Protein AF-A0A059DY63-F1 (afdb_monomer)

pLDDT: mean 75.77, std 9.58, range [44.22, 90.19]

Structure (mmCIF, N/CA/C/O backbone):
data_AF-A0A059DY63-F1
#
_entry.id   AF-A0A059DY63-F1
#
loop_
_atom_site.group_PDB
_atom_site.id
_atom_site.type_symbol
_atom_site.label_atom_id
_atom_site.label_alt_id
_atom_site.label_comp_id
_atom_site.label_asym_id
_atom_site.label_entity_id
_atom_site.label_seq_id
_atom_site.pdbx_PDB_ins_code
_atom_site.Cartn_x
_atom_site.Cartn_y
_atom_site.Cartn_z
_atom_site.occupancy
_atom_site.B_iso_or_equiv
_atom_site.auth_seq_id
_atom_site.auth_comp_id
_atom_site.auth_asym_id
_atom_site.auth_atom_id
_atom_site.pdbx_PDB_model_num
ATOM 1 N N . MET A 1 1 ? 9.052 -12.011 -11.397 1.00 58.62 1 MET A N 1
ATOM 2 C CA . MET A 1 1 ? 8.642 -10.699 -11.961 1.00 58.62 1 MET A CA 1
ATOM 3 C C . MET A 1 1 ? 7.195 -10.699 -12.469 1.00 58.62 1 MET A C 1
ATOM 5 O O . MET A 1 1 ? 6.436 -9.830 -12.054 1.00 58.62 1 MET A O 1
ATOM 9 N N . LEU A 1 2 ? 6.761 -11.707 -13.245 1.00 73.38 2 LEU A N 1
ATOM 10 C CA . LEU A 1 2 ? 5.375 -11.825 -13.746 1.00 73.38 2 LEU A CA 1
ATOM 11 C C . LEU A 1 2 ? 4.277 -11.743 -12.669 1.00 73.38 2 LEU A C 1
ATOM 13 O O . LEU A 1 2 ? 3.243 -11.127 -12.904 1.00 73.38 2 LEU A O 1
ATOM 17 N N . ALA A 1 3 ? 4.494 -12.304 -11.475 1.00 69.81 3 ALA A N 1
ATOM 18 C CA . ALA A 1 3 ? 3.511 -12.232 -10.388 1.00 69.81 3 ALA A CA 1
ATOM 19 C C . ALA A 1 3 ? 3.204 -10.786 -9.945 1.00 69.81 3 ALA A C 1
ATOM 21 O O . ALA A 1 3 ? 2.048 -10.459 -9.676 1.00 69.81 3 ALA A O 1
ATOM 22 N N . ARG A 1 4 ? 4.216 -9.903 -9.934 1.00 64.31 4 ARG A N 1
ATOM 23 C CA . ARG A 1 4 ? 4.050 -8.477 -9.600 1.00 64.31 4 ARG A CA 1
ATOM 24 C C . ARG A 1 4 ? 3.309 -7.729 -10.707 1.00 64.31 4 ARG A C 1
ATOM 26 O O . ARG A 1 4 ? 2.387 -6.980 -10.410 1.00 64.31 4 ARG A O 1
ATOM 33 N N . VAL A 1 5 ? 3.644 -8.000 -11.970 1.00 72.50 5 VAL A N 1
ATOM 34 C CA . VAL A 1 5 ? 2.951 -7.416 -13.134 1.00 72.50 5 VAL A CA 1
ATOM 35 C C . VAL A 1 5 ? 1.482 -7.845 -13.166 1.00 72.50 5 VAL A C 1
ATOM 37 O O . VAL A 1 5 ? 0.594 -7.015 -13.332 1.00 72.50 5 VAL A O 1
ATOM 40 N N . ARG A 1 6 ? 1.192 -9.125 -12.904 1.00 78.56 6 ARG A N 1
ATOM 41 C CA . ARG A 1 6 ? -0.182 -9.637 -12.802 1.00 78.56 6 ARG A CA 1
ATOM 42 C C . ARG A 1 6 ? -0.953 -8.995 -11.649 1.00 78.56 6 ARG A C 1
ATOM 44 O O . ARG A 1 6 ? -2.138 -8.704 -11.801 1.00 78.56 6 ARG A O 1
ATOM 51 N N . ALA A 1 7 ? -0.308 -8.794 -10.501 1.00 74.69 7 ALA A N 1
ATOM 52 C CA . ALA A 1 7 ? -0.917 -8.111 -9.364 1.00 74.69 7 ALA A CA 1
ATOM 53 C C . ALA A 1 7 ? -1.241 -6.648 -9.697 1.00 74.69 7 ALA A C 1
ATOM 55 O O . ALA A 1 7 ? -2.349 -6.199 -9.411 1.00 74.69 7 ALA A O 1
ATOM 56 N N . LEU A 1 8 ? -0.329 -5.946 -10.375 1.00 76.62 8 LEU A N 1
ATOM 57 C CA . LEU A 1 8 ? -0.552 -4.582 -10.848 1.00 76.62 8 LEU A CA 1
ATOM 58 C C . LEU A 1 8 ? -1.704 -4.520 -11.856 1.00 76.62 8 LEU A C 1
ATOM 60 O O . LEU A 1 8 ? -2.608 -3.710 -11.699 1.00 76.62 8 LEU A O 1
ATOM 64 N N . HIS A 1 9 ? -1.742 -5.428 -12.830 1.00 81.69 9 HIS A N 1
ATOM 65 C CA . HIS A 1 9 ? -2.834 -5.493 -13.801 1.00 81.69 9 HIS A CA 1
ATOM 66 C C . HIS A 1 9 ? -4.196 -5.733 -13.127 1.00 81.69 9 HIS A C 1
ATOM 68 O O . HIS A 1 9 ? -5.199 -5.121 -13.482 1.00 81.69 9 HIS A O 1
ATOM 74 N N . ARG A 1 10 ? -4.247 -6.590 -12.099 1.00 81.31 10 ARG A N 1
ATOM 75 C CA . ARG A 1 10 ? -5.466 -6.803 -11.298 1.00 81.31 10 ARG A CA 1
ATOM 76 C C . ARG A 1 10 ? -5.869 -5.565 -10.499 1.00 81.31 10 ARG A C 1
ATOM 78 O O . ARG A 1 10 ? -7.060 -5.313 -10.356 1.00 81.31 10 ARG A O 1
ATOM 85 N N . LEU A 1 11 ? -4.897 -4.818 -9.980 1.00 80.88 11 LEU A N 1
ATOM 86 C CA . LEU A 1 11 ? -5.134 -3.560 -9.276 1.00 80.88 11 LEU A CA 1
ATOM 87 C C . LEU A 1 11 ? -5.730 -2.513 -10.227 1.00 80.88 11 LEU A C 1
ATOM 89 O O . LEU A 1 11 ? -6.761 -1.927 -9.914 1.00 80.88 11 LEU A O 1
ATOM 93 N N . LEU A 1 12 ? -5.123 -2.347 -11.406 1.00 82.38 12 LEU A N 1
ATOM 94 C CA . LEU A 1 12 ? -5.556 -1.401 -12.437 1.00 82.38 12 LEU A CA 1
ATOM 95 C C . LEU A 1 12 ? -6.921 -1.755 -13.034 1.00 82.38 12 LEU A C 1
ATOM 97 O O . LEU A 1 12 ? -7.671 -0.861 -13.402 1.00 82.38 12 LEU A O 1
ATOM 101 N N . LYS A 1 13 ? -7.284 -3.042 -13.078 1.00 90.19 13 LYS A N 1
ATOM 102 C CA . LYS A 1 13 ? -8.618 -3.476 -13.517 1.00 90.19 13 LYS A CA 1
ATOM 103 C C . LYS A 1 13 ? -9.735 -3.044 -12.556 1.00 90.19 13 LYS A C 1
ATOM 105 O O . LYS A 1 13 ? -10.894 -2.971 -12.955 1.00 90.19 13 LYS A O 1
ATOM 110 N N . SER A 1 14 ? -9.435 -2.813 -11.276 1.00 87.12 14 SER A N 1
ATOM 111 C CA . SER A 1 14 ? -10.444 -2.438 -10.272 1.00 87.12 14 SER A CA 1
ATOM 112 C C . SER A 1 14 ? -9.850 -1.533 -9.185 1.00 87.12 14 SER A C 1
ATOM 114 O O . SER A 1 14 ? -9.733 -1.951 -8.021 1.00 87.12 14 SER A O 1
ATOM 116 N N . PRO A 1 15 ? -9.481 -0.290 -9.544 1.00 82.62 15 PRO A N 1
ATOM 117 C CA . PRO A 1 15 ? -8.750 0.609 -8.656 1.00 82.62 15 PRO A CA 1
ATOM 118 C C . PRO A 1 15 ? -9.581 1.006 -7.432 1.00 82.62 15 PRO A C 1
ATOM 120 O O . PRO A 1 15 ? -9.076 0.979 -6.311 1.00 82.62 15 PRO A O 1
ATOM 123 N N . GLU A 1 16 ? -10.880 1.262 -7.599 1.00 85.25 16 GLU A N 1
ATOM 124 C CA . GLU A 1 16 ? -11.766 1.642 -6.491 1.00 85.25 16 GLU A CA 1
ATOM 125 C C . GLU A 1 16 ? -11.909 0.546 -5.433 1.00 85.25 16 GLU A C 1
ATOM 127 O O . GLU A 1 16 ? -11.867 0.808 -4.230 1.00 85.25 16 GLU A O 1
ATOM 132 N N . ALA A 1 17 ? -12.061 -0.710 -5.862 1.00 83.94 17 ALA A N 1
ATOM 133 C CA . ALA A 1 17 ? -12.168 -1.836 -4.943 1.00 83.94 17 ALA A CA 1
ATOM 134 C C . ALA A 1 17 ? -10.869 -2.014 -4.143 1.00 83.94 17 ALA A C 1
ATOM 136 O O . ALA A 1 17 ? -10.905 -2.327 -2.950 1.00 83.94 17 ALA A O 1
ATOM 137 N N . ALA A 1 18 ? -9.717 -1.793 -4.781 1.00 82.25 18 ALA A N 1
ATOM 138 C CA . ALA A 1 18 ? -8.428 -1.799 -4.105 1.00 82.25 18 ALA A CA 1
ATOM 139 C C . ALA A 1 18 ? -8.289 -0.634 -3.114 1.00 82.25 18 ALA A C 1
ATOM 141 O O . ALA A 1 18 ? -7.889 -0.872 -1.974 1.00 82.25 18 ALA A O 1
ATOM 142 N N . ALA A 1 19 ? -8.702 0.575 -3.497 1.00 82.81 19 ALA A N 1
ATOM 143 C CA . ALA A 1 19 ? -8.710 1.746 -2.624 1.00 82.81 19 ALA A CA 1
ATOM 144 C C . ALA A 1 19 ? -9.606 1.537 -1.391 1.00 82.81 19 ALA A C 1
ATOM 146 O O . ALA A 1 19 ? -9.167 1.760 -0.264 1.00 82.81 19 ALA A O 1
ATOM 147 N N . LYS A 1 20 ? -10.821 0.992 -1.562 1.00 87.44 20 LYS A N 1
ATOM 148 C CA . LYS A 1 20 ? -11.723 0.649 -0.444 1.00 87.44 20 LYS A CA 1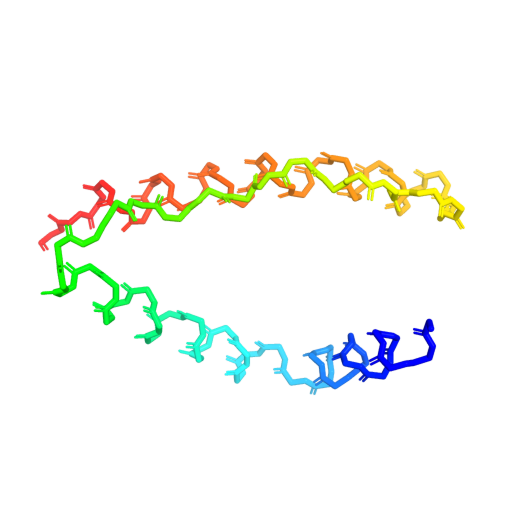
ATOM 149 C C . LYS A 1 20 ? -11.093 -0.368 0.512 1.00 87.44 20 LYS A C 1
ATOM 151 O O . LYS A 1 20 ? -11.191 -0.215 1.729 1.00 87.44 20 LYS A O 1
ATOM 156 N N . ARG A 1 21 ? -10.426 -1.408 -0.006 1.00 85.94 21 ARG A N 1
ATOM 157 C CA . ARG A 1 21 ? -9.709 -2.391 0.832 1.00 85.94 21 ARG A CA 1
ATOM 158 C C . ARG A 1 21 ? -8.544 -1.760 1.596 1.00 85.94 21 ARG A C 1
ATOM 160 O O . ARG A 1 21 ? -8.319 -2.119 2.754 1.00 85.94 21 ARG A O 1
ATOM 167 N N . LEU A 1 22 ? -7.826 -0.835 0.961 1.00 82.81 22 LEU A N 1
ATOM 168 C CA . LEU A 1 22 ? -6.730 -0.096 1.578 1.00 82.81 22 LEU A CA 1
ATOM 169 C C . LEU A 1 22 ? -7.249 0.779 2.728 1.00 82.81 22 LEU A C 1
ATOM 171 O O . LEU A 1 22 ? -6.772 0.637 3.851 1.00 82.81 22 LEU A O 1
ATOM 175 N N . ALA A 1 23 ? -8.300 1.569 2.490 1.00 84.25 23 ALA A N 1
ATOM 176 C CA . ALA A 1 23 ? -8.927 2.422 3.501 1.00 84.25 23 ALA A CA 1
ATOM 177 C C . ALA A 1 23 ? -9.385 1.628 4.738 1.00 84.25 23 ALA A C 1
ATOM 179 O O . ALA A 1 23 ? -9.038 1.976 5.865 1.00 84.25 23 ALA A O 1
ATOM 180 N N . ARG A 1 24 ? -10.067 0.488 4.543 1.00 87.44 24 ARG A N 1
ATOM 181 C CA . ARG A 1 24 ? -10.463 -0.404 5.654 1.00 87.44 24 ARG A CA 1
ATOM 182 C C . ARG A 1 24 ? -9.264 -0.962 6.418 1.00 87.44 24 ARG A C 1
ATOM 184 O O . ARG A 1 24 ? -9.345 -1.232 7.613 1.00 87.44 24 ARG A O 1
ATOM 191 N N . SER A 1 25 ? -8.155 -1.214 5.731 1.00 85.25 25 SER A N 1
ATOM 192 C CA . SER A 1 25 ? -6.936 -1.712 6.375 1.00 85.25 25 SER A CA 1
ATOM 193 C C . SER A 1 25 ? -6.279 -0.628 7.226 1.00 85.25 25 SER A C 1
ATOM 195 O O . SER A 1 25 ? -5.872 -0.927 8.345 1.00 85.25 25 SER A O 1
ATOM 197 N N . PHE A 1 26 ? -6.281 0.628 6.772 1.00 82.88 26 PHE A N 1
ATOM 198 C CA . PHE A 1 26 ? -5.828 1.764 7.578 1.00 82.88 26 PHE A CA 1
ATOM 199 C C . PHE A 1 26 ? -6.729 2.040 8.778 1.00 82.88 26 PHE A C 1
ATOM 201 O O . PHE A 1 26 ? -6.213 2.205 9.876 1.00 82.88 26 PHE A O 1
ATOM 208 N N . GLN A 1 27 ? -8.054 1.984 8.622 1.00 84.00 27 GLN A N 1
ATOM 209 C CA . GLN A 1 27 ? -8.982 2.097 9.755 1.00 84.00 27 GLN A CA 1
ATOM 210 C C . GLN A 1 27 ? -8.710 1.028 10.821 1.00 84.00 27 GLN A C 1
ATOM 212 O O . GLN A 1 27 ? -8.625 1.336 12.006 1.00 84.00 27 GLN A O 1
ATOM 217 N N . ARG A 1 28 ? -8.488 -0.227 10.404 1.00 85.94 28 ARG A N 1
ATOM 218 C CA . ARG A 1 28 ? -8.114 -1.317 11.320 1.00 85.94 28 ARG A CA 1
ATOM 219 C C . ARG A 1 28 ? -6.757 -1.093 11.987 1.00 85.94 28 ARG A C 1
ATOM 221 O O . ARG A 1 28 ? -6.584 -1.481 13.137 1.00 85.94 28 ARG A O 1
ATOM 228 N N . LEU A 1 29 ? -5.796 -0.510 11.274 1.00 84.12 29 LEU A N 1
ATOM 229 C CA . LEU A 1 29 ? -4.475 -0.188 11.811 1.00 84.12 29 LEU A CA 1
ATOM 230 C C . LEU A 1 29 ? -4.571 0.924 12.870 1.00 84.12 29 LEU A C 1
ATOM 232 O O . LEU A 1 29 ? -4.014 0.780 13.957 1.00 84.12 29 LEU A O 1
ATOM 236 N N . LYS A 1 30 ? -5.359 1.965 12.581 1.00 80.94 30 LYS A N 1
ATOM 237 C CA . LYS A 1 30 ? -5.644 3.089 13.479 1.00 80.94 30 LYS A CA 1
ATOM 238 C C . LYS A 1 30 ? -6.370 2.631 14.745 1.00 80.94 30 LYS A C 1
ATOM 240 O O . LYS A 1 30 ? -5.932 2.955 15.841 1.00 80.94 30 LYS A O 1
ATOM 245 N N . ALA A 1 31 ? -7.393 1.783 14.610 1.00 83.56 31 ALA A N 1
ATOM 246 C CA . ALA A 1 31 ? -8.127 1.205 15.742 1.00 83.56 31 ALA A CA 1
ATOM 247 C C . ALA A 1 31 ? -7.241 0.367 16.684 1.00 83.56 31 ALA A C 1
ATOM 249 O O . ALA A 1 31 ? -7.546 0.223 17.861 1.00 83.56 31 ALA A O 1
ATOM 250 N N . LYS A 1 32 ? -6.130 -0.181 16.177 1.00 85.31 32 LYS A N 1
ATOM 251 C CA . LYS A 1 32 ? -5.149 -0.934 16.970 1.00 85.31 32 LYS A CA 1
ATOM 252 C C . LYS A 1 32 ? -4.054 -0.055 17.591 1.00 85.31 32 LYS A C 1
ATOM 254 O O . LYS A 1 32 ? -3.098 -0.609 18.128 1.00 85.31 32 LYS A O 1
ATOM 259 N N . GLY A 1 33 ? -4.133 1.273 17.461 1.00 79.81 33 GLY A N 1
ATOM 260 C CA . GLY A 1 33 ? -3.122 2.207 17.975 1.00 79.81 33 GLY A CA 1
ATOM 261 C C . GLY A 1 33 ? -1.743 2.043 17.329 1.00 79.81 33 GLY A C 1
ATOM 262 O O . GLY A 1 33 ? -0.726 2.388 17.924 1.00 79.81 33 GLY A O 1
ATOM 263 N N . ARG A 1 34 ? -1.677 1.451 16.131 1.00 79.50 34 ARG A N 1
ATOM 264 C CA . ARG A 1 34 ? -0.410 1.236 15.424 1.00 79.50 34 ARG A CA 1
ATOM 265 C C . ARG A 1 34 ? 0.064 2.553 14.790 1.00 79.50 34 ARG A C 1
ATOM 267 O O . ARG A 1 34 ? -0.775 3.376 14.423 1.00 79.50 34 ARG A O 1
ATOM 274 N N . PRO A 1 35 ? 1.385 2.750 14.632 1.00 76.75 35 PRO A N 1
ATOM 275 C CA . PRO A 1 35 ? 1.920 3.948 13.996 1.00 76.75 35 PRO A CA 1
ATOM 276 C C . PRO A 1 35 ? 1.439 4.077 12.547 1.00 76.75 35 PRO A C 1
ATOM 278 O O . PRO A 1 35 ? 1.130 3.074 11.893 1.00 76.75 35 PRO A O 1
ATOM 281 N N . SER A 1 36 ? 1.394 5.319 12.055 1.00 75.50 36 SER A N 1
ATOM 282 C CA . SER A 1 36 ? 1.002 5.608 10.676 1.00 75.50 36 SER A CA 1
ATOM 283 C C . SER A 1 36 ? 1.929 4.876 9.695 1.00 75.50 36 SER A C 1
ATOM 285 O O . SER A 1 36 ? 3.152 4.896 9.872 1.00 75.50 36 SER A O 1
ATOM 287 N N . PRO A 1 37 ? 1.380 4.194 8.679 1.00 77.44 37 PRO A N 1
ATOM 288 C CA . PRO A 1 37 ? 2.183 3.493 7.695 1.00 77.44 37 PRO A CA 1
ATOM 289 C C . PRO A 1 37 ? 2.917 4.498 6.803 1.00 77.44 37 PRO A C 1
ATOM 291 O O . PRO A 1 37 ? 2.325 5.458 6.320 1.00 77.44 37 PRO A O 1
ATOM 294 N N . VAL A 1 38 ? 4.199 4.237 6.548 1.00 79.50 38 VAL A N 1
ATOM 295 C CA . VAL A 1 38 ? 5.044 5.060 5.675 1.00 79.50 38 VAL A CA 1
ATOM 296 C C . VAL A 1 38 ? 5.368 4.273 4.411 1.00 79.50 38 VAL A C 1
ATOM 298 O O . VAL A 1 38 ? 5.823 3.128 4.469 1.00 79.50 38 VAL A O 1
ATOM 301 N N . ALA A 1 39 ? 5.144 4.887 3.254 1.00 78.00 39 ALA A N 1
ATOM 302 C CA . ALA A 1 39 ? 5.650 4.397 1.985 1.00 78.00 39 ALA A CA 1
ATOM 303 C C . ALA A 1 39 ? 7.151 4.710 1.904 1.00 78.00 39 ALA A C 1
ATOM 305 O O . ALA A 1 39 ? 7.550 5.863 1.736 1.00 78.00 39 ALA A O 1
ATOM 306 N N . GLY A 1 40 ? 7.985 3.680 2.060 1.00 73.56 40 GLY A N 1
ATOM 307 C CA . GLY A 1 40 ? 9.428 3.799 1.862 1.00 73.56 40 GLY A CA 1
ATOM 308 C C . GLY A 1 40 ? 9.793 4.035 0.389 1.00 73.56 40 GLY A C 1
ATOM 309 O O . GLY A 1 40 ? 9.002 3.703 -0.501 1.00 73.56 40 GLY A O 1
ATOM 310 N N . PRO A 1 41 ? 10.989 4.585 0.109 1.00 67.06 41 PRO A N 1
ATOM 311 C CA . PRO A 1 41 ? 11.498 4.673 -1.255 1.00 67.06 41 PRO A CA 1
ATOM 312 C C . PRO A 1 41 ? 11.547 3.269 -1.857 1.00 67.06 41 PRO A C 1
ATOM 314 O O . PRO A 1 41 ? 11.935 2.327 -1.173 1.00 67.06 41 PRO A O 1
ATOM 317 N N . ALA A 1 42 ? 11.132 3.109 -3.114 1.00 65.81 42 ALA A N 1
ATOM 318 C CA . ALA A 1 42 ? 11.161 1.814 -3.784 1.00 65.81 42 ALA A CA 1
ATOM 319 C C . ALA A 1 42 ? 12.603 1.505 -4.233 1.00 65.81 42 ALA A C 1
ATOM 321 O O . ALA A 1 42 ? 13.049 2.074 -5.237 1.00 65.81 42 ALA A O 1
ATOM 322 N N . PRO A 1 43 ? 13.352 0.615 -3.542 1.00 56.16 43 PRO A N 1
ATOM 323 C CA . PRO A 1 43 ? 14.659 0.220 -4.026 1.00 56.16 43 PRO A CA 1
ATOM 324 C C . PRO A 1 43 ? 14.385 -0.642 -5.257 1.00 56.16 43 PRO A C 1
ATOM 326 O O . PRO A 1 43 ? 13.704 -1.667 -5.168 1.00 56.16 43 PRO A O 1
ATOM 329 N N . ASN A 1 44 ? 14.861 -0.199 -6.415 1.00 59.47 44 ASN A N 1
ATOM 330 C CA . ASN A 1 44 ? 14.592 -0.763 -7.740 1.00 59.47 44 ASN A CA 1
ATOM 331 C C . ASN A 1 44 ? 13.421 -0.186 -8.550 1.00 59.47 44 ASN A C 1
ATOM 333 O O . ASN A 1 44 ? 12.753 -0.933 -9.264 1.00 59.47 44 ASN A O 1
ATOM 337 N N . ALA A 1 45 ? 13.285 1.142 -8.613 1.00 58.59 45 ALA A N 1
ATOM 338 C CA . ALA A 1 45 ? 12.606 1.829 -9.730 1.00 58.59 45 ALA A CA 1
ATOM 339 C C . ALA A 1 45 ? 13.300 1.615 -11.108 1.00 58.59 45 ALA A C 1
ATOM 341 O O . ALA A 1 45 ? 13.105 2.374 -12.055 1.00 58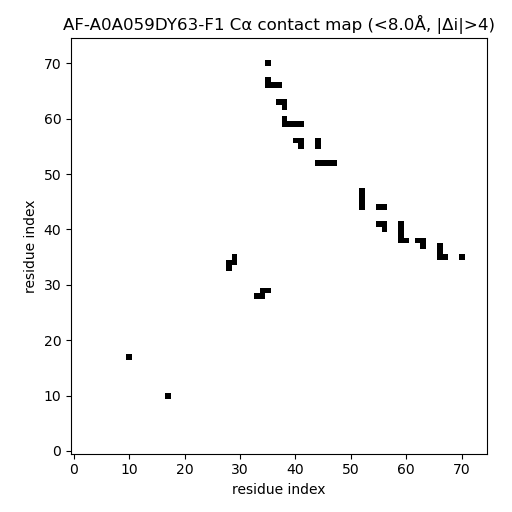.59 45 ALA A O 1
ATOM 342 N N . PHE A 1 46 ? 14.156 0.594 -11.220 1.00 56.53 46 PHE A N 1
ATOM 343 C CA . PHE A 1 46 ? 15.049 0.362 -12.339 1.00 56.53 46 PHE A CA 1
ATOM 344 C C . PHE A 1 46 ? 14.288 -0.204 -13.543 1.00 56.53 46 PHE A C 1
ATOM 346 O O . PHE A 1 46 ? 13.615 -1.232 -13.447 1.00 56.53 46 PHE A O 1
ATOM 353 N N . ARG A 1 47 ? 14.521 0.442 -14.695 1.00 57.34 47 ARG A N 1
ATOM 354 C CA . ARG A 1 47 ? 14.115 0.069 -16.067 1.00 57.34 47 ARG A CA 1
ATOM 355 C C . ARG A 1 47 ? 12.694 0.423 -16.496 1.00 57.34 47 ARG A C 1
ATOM 357 O O . ARG A 1 47 ? 12.154 -0.206 -17.402 1.00 57.34 47 ARG A O 1
ATOM 364 N N . LEU A 1 48 ? 12.100 1.436 -15.884 1.00 60.41 48 LEU A N 1
ATOM 365 C CA . LEU A 1 48 ? 10.914 2.074 -16.447 1.00 60.41 48 LEU A CA 1
ATOM 366 C C . LEU A 1 48 ? 11.353 3.221 -17.374 1.00 60.41 48 LEU A C 1
ATOM 368 O O . LEU A 1 48 ? 12.447 3.762 -17.205 1.00 60.41 48 LEU A O 1
ATOM 372 N N . ASN A 1 49 ? 10.546 3.558 -18.385 1.00 64.00 49 ASN A N 1
ATOM 373 C CA . ASN A 1 49 ? 10.807 4.724 -19.239 1.00 64.00 49 ASN A CA 1
ATOM 374 C C . ASN A 1 49 ? 10.878 6.014 -18.385 1.00 64.00 49 ASN A C 1
ATOM 376 O O . ASN A 1 49 ? 10.429 6.022 -17.238 1.00 64.00 49 ASN A O 1
ATOM 380 N N . ALA A 1 50 ? 11.465 7.093 -18.915 1.00 68.69 50 ALA A N 1
ATOM 381 C CA . ALA A 1 50 ? 11.761 8.305 -18.136 1.00 68.69 50 ALA A CA 1
ATOM 382 C C . ALA A 1 50 ? 10.541 8.854 -17.364 1.00 68.69 50 ALA A C 1
ATOM 384 O O . ALA A 1 50 ? 10.653 9.198 -16.188 1.00 68.69 50 ALA A O 1
ATOM 385 N N . GLU A 1 51 ? 9.363 8.846 -17.990 1.00 70.31 51 GLU A N 1
ATOM 386 C CA . GLU A 1 51 ?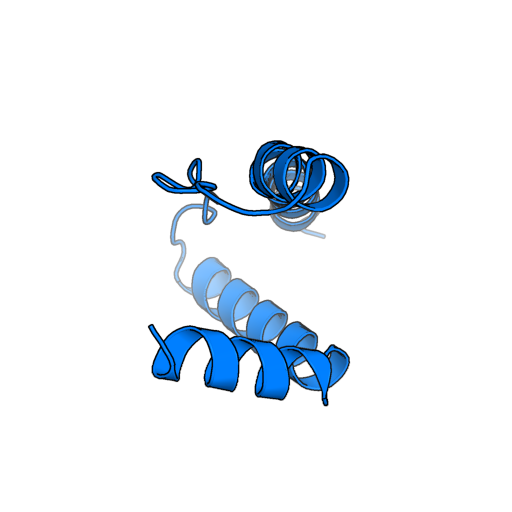 8.106 9.294 -17.377 1.00 70.31 51 GLU A CA 1
ATOM 387 C C . GLU A 1 51 ? 7.682 8.419 -16.192 1.00 70.31 51 GLU A C 1
ATOM 389 O O . GLU A 1 51 ? 7.359 8.911 -15.108 1.00 70.31 51 GLU A O 1
ATOM 394 N N . LEU A 1 52 ? 7.722 7.098 -16.360 1.00 69.44 52 LEU A N 1
ATOM 395 C CA . LEU A 1 52 ? 7.282 6.160 -15.335 1.00 69.44 52 LEU A CA 1
ATOM 396 C C . LEU A 1 52 ? 8.335 6.006 -14.221 1.00 69.44 52 LEU A C 1
ATOM 398 O O . LEU A 1 52 ? 7.983 5.717 -13.078 1.00 69.44 52 LEU A O 1
ATOM 402 N N . GLY A 1 53 ? 9.610 6.281 -14.516 1.00 70.69 53 GLY A N 1
ATOM 403 C CA . GLY A 1 53 ? 10.680 6.431 -13.528 1.00 70.69 53 GLY A CA 1
ATOM 404 C C . GLY A 1 53 ? 10.502 7.671 -12.643 1.00 70.69 53 GLY A C 1
ATOM 405 O O . GLY A 1 53 ? 10.622 7.570 -11.417 1.00 70.69 53 GLY A O 1
ATOM 406 N N . ALA A 1 54 ? 10.138 8.817 -13.230 1.00 75.44 54 ALA A N 1
ATOM 407 C CA . ALA A 1 54 ? 9.817 10.033 -12.481 1.00 75.44 54 ALA A CA 1
ATOM 408 C C . ALA A 1 54 ? 8.604 9.817 -11.562 1.00 75.44 54 ALA A C 1
ATOM 410 O O . ALA A 1 54 ? 8.668 10.111 -10.365 1.00 75.44 54 ALA A O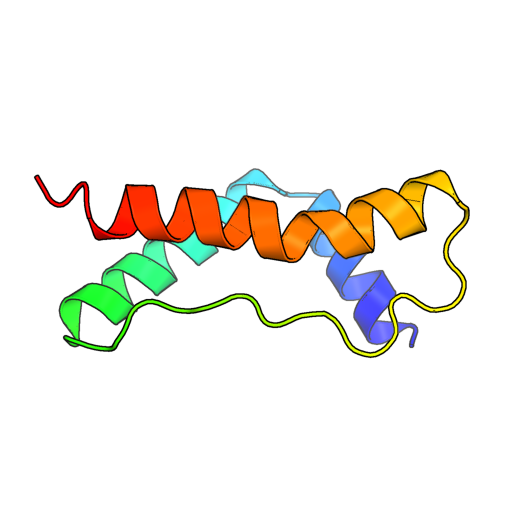 1
ATOM 411 N N . LEU A 1 55 ? 7.538 9.198 -12.083 1.00 72.75 55 LEU A N 1
ATOM 412 C CA . LEU A 1 55 ? 6.366 8.828 -11.286 1.00 72.75 55 LEU A CA 1
ATOM 413 C C . LEU A 1 55 ? 6.724 7.847 -10.166 1.00 72.75 55 LEU A C 1
ATOM 415 O O . LEU A 1 55 ? 6.338 8.070 -9.024 1.00 72.75 55 LEU A O 1
ATOM 419 N N . SER A 1 56 ? 7.501 6.798 -10.448 1.00 71.06 56 SER A N 1
ATOM 420 C CA . SER A 1 56 ? 7.914 5.817 -9.434 1.00 71.06 56 SER A CA 1
ATOM 421 C C . SER A 1 56 ? 8.746 6.434 -8.307 1.00 71.06 56 SER A C 1
ATOM 423 O O . SER A 1 56 ? 8.721 5.919 -7.189 1.00 71.06 56 SER A O 1
ATOM 425 N N . THR A 1 57 ? 9.481 7.508 -8.590 1.00 75.69 57 THR A N 1
ATOM 426 C CA . THR A 1 57 ? 10.313 8.214 -7.607 1.00 75.69 57 THR A CA 1
ATOM 427 C C . THR A 1 57 ? 9.487 9.194 -6.774 1.00 75.69 57 THR A C 1
ATOM 429 O O . THR A 1 57 ? 9.679 9.285 -5.563 1.00 75.69 57 THR A O 1
ATOM 432 N N . ALA A 1 58 ? 8.524 9.887 -7.388 1.00 78.69 58 ALA A N 1
ATOM 433 C CA . ALA A 1 58 ? 7.650 10.839 -6.700 1.00 78.69 58 ALA A CA 1
ATOM 434 C C . ALA A 1 58 ? 6.514 10.164 -5.903 1.00 78.69 58 ALA A C 1
ATOM 436 O O . ALA A 1 58 ? 6.037 10.711 -4.906 1.00 78.69 58 ALA A O 1
ATOM 437 N N . LEU A 1 59 ? 6.078 8.970 -6.319 1.00 78.81 59 LEU A N 1
ATOM 438 C CA . LEU A 1 59 ? 4.902 8.288 -5.774 1.00 78.81 59 LEU A CA 1
ATOM 439 C C . LEU A 1 59 ? 4.977 8.018 -4.258 1.00 78.81 59 LEU A C 1
ATOM 441 O O . LEU A 1 59 ? 3.988 8.309 -3.584 1.00 78.81 59 LEU A O 1
ATOM 445 N N . PRO A 1 60 ? 6.094 7.528 -3.677 1.00 81.06 60 PRO A N 1
ATOM 446 C CA . PRO A 1 60 ? 6.191 7.357 -2.227 1.00 81.06 60 PRO A CA 1
ATOM 447 C C . PRO A 1 60 ? 5.980 8.668 -1.457 1.00 81.06 60 PRO A C 1
ATOM 449 O O . PRO A 1 60 ? 5.266 8.683 -0.456 1.00 81.06 60 PRO A O 1
ATOM 452 N N . GLY A 1 61 ? 6.532 9.783 -1.950 1.00 81.50 61 GLY A N 1
ATOM 453 C CA . GLY A 1 61 ? 6.368 11.105 -1.335 1.00 81.50 61 GLY A CA 1
ATOM 454 C C . GLY A 1 61 ? 4.921 11.601 -1.379 1.00 81.50 61 GLY A C 1
ATOM 455 O O . GLY A 1 61 ? 4.375 12.014 -0.356 1.00 81.50 61 GLY A O 1
ATOM 456 N N . LEU A 1 62 ? 4.266 11.481 -2.538 1.00 82.12 62 LEU A N 1
ATOM 457 C CA . LEU A 1 62 ? 2.854 11.848 -2.708 1.00 82.12 62 LEU A CA 1
ATOM 458 C C . LEU A 1 62 ? 1.926 11.003 -1.825 1.00 82.12 62 LEU A C 1
ATOM 460 O O . LEU A 1 62 ? 0.981 11.527 -1.231 1.00 82.12 62 LEU A O 1
ATOM 464 N N . LEU A 1 63 ? 2.207 9.702 -1.709 1.00 81.56 63 LEU A N 1
ATOM 465 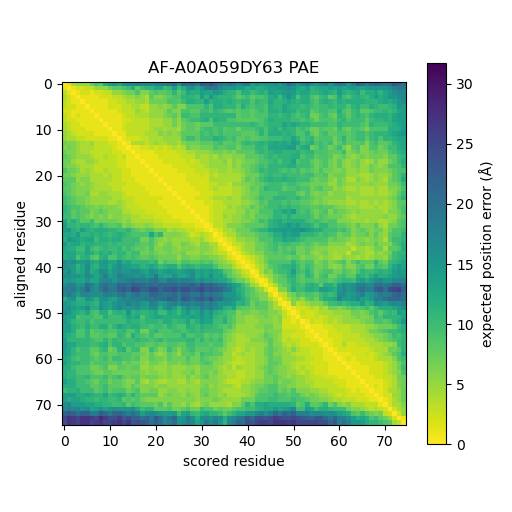C CA . LEU A 1 63 ? 1.467 8.806 -0.825 1.00 81.56 63 LEU A CA 1
ATOM 466 C C . LEU A 1 63 ? 1.646 9.201 0.640 1.00 81.56 63 LEU A C 1
ATOM 468 O O . LEU A 1 63 ? 0.651 9.300 1.352 1.00 81.56 63 LEU A O 1
ATOM 472 N N . ASN A 1 64 ? 2.874 9.481 1.080 1.00 83.88 64 ASN A N 1
ATOM 473 C CA . ASN A 1 64 ? 3.143 9.903 2.454 1.00 83.88 64 ASN A CA 1
ATOM 474 C C . ASN A 1 64 ? 2.446 11.224 2.796 1.00 83.88 64 ASN A C 1
ATOM 476 O O . ASN A 1 64 ? 1.832 11.313 3.853 1.00 83.88 64 ASN A O 1
ATOM 480 N N . ALA A 1 65 ? 2.449 12.215 1.900 1.00 83.44 65 ALA A N 1
ATOM 481 C CA . ALA A 1 65 ? 1.741 13.479 2.121 1.00 83.44 65 ALA A CA 1
ATOM 482 C C . ALA A 1 65 ? 0.231 13.269 2.342 1.00 83.44 65 ALA A C 1
ATOM 484 O O . ALA A 1 65 ? -0.364 13.843 3.257 1.00 83.44 65 ALA A O 1
ATOM 485 N N . ARG A 1 66 ? -0.390 12.394 1.540 1.00 81.19 66 ARG A N 1
ATOM 486 C CA . ARG A 1 66 ? -1.808 12.037 1.696 1.00 81.19 66 ARG A CA 1
ATOM 487 C C . ARG A 1 66 ? -2.072 11.196 2.941 1.00 81.19 66 ARG A C 1
ATOM 489 O O . ARG A 1 66 ? -3.089 11.406 3.593 1.00 81.19 66 ARG A O 1
ATOM 496 N N . LEU A 1 67 ? -1.171 10.278 3.281 1.00 80.94 67 LEU A N 1
ATOM 497 C CA . LEU A 1 67 ? -1.264 9.454 4.487 1.00 80.94 67 LEU A CA 1
ATOM 498 C C . LEU A 1 67 ? -1.156 10.296 5.755 1.00 80.94 67 LEU A C 1
ATOM 500 O O . LEU A 1 67 ? -1.957 10.097 6.658 1.00 80.94 67 LEU A O 1
ATOM 504 N N . ILE A 1 68 ? -0.224 11.251 5.805 1.00 81.75 68 ILE A N 1
ATOM 505 C CA . ILE A 1 68 ? -0.082 12.189 6.924 1.00 81.75 68 ILE A CA 1
ATOM 506 C C . ILE A 1 68 ? -1.389 12.954 7.108 1.00 81.75 68 ILE A C 1
ATOM 508 O O . ILE A 1 68 ? -1.975 12.863 8.180 1.00 81.75 68 ILE A O 1
ATOM 512 N N . SER A 1 69 ? -1.887 13.598 6.046 1.00 78.81 69 SER A N 1
ATOM 513 C CA . SER A 1 69 ? -3.150 14.342 6.079 1.00 78.81 69 SER A CA 1
ATOM 514 C C . SER A 1 69 ? -4.318 13.477 6.562 1.00 78.81 69 SER A C 1
ATOM 516 O O . SER A 1 69 ? -4.998 13.866 7.501 1.00 78.81 69 SER A O 1
ATOM 518 N N . ALA A 1 70 ? -4.509 12.275 6.011 1.00 76.19 70 ALA A N 1
ATOM 519 C CA . ALA A 1 70 ? -5.605 11.386 6.406 1.00 76.19 70 ALA A CA 1
ATOM 520 C C . ALA A 1 70 ? -5.468 10.808 7.830 1.00 76.19 70 ALA A C 1
ATOM 522 O O . ALA A 1 70 ? -6.452 10.351 8.414 1.00 76.19 70 ALA A O 1
ATOM 523 N N . TRP A 1 71 ? -4.254 10.770 8.384 1.00 73.81 71 TRP A N 1
ATOM 524 C CA . TRP A 1 71 ? -3.998 10.269 9.734 1.00 73.81 71 TRP A CA 1
ATOM 525 C C . TRP A 1 71 ? -4.137 11.368 10.793 1.00 73.81 71 TRP A C 1
ATOM 527 O O . TRP A 1 71 ? -4.616 11.090 11.892 1.00 73.81 71 TRP A O 1
ATOM 537 N N . THR A 1 72 ? -3.756 12.606 10.465 1.00 71.31 72 THR A N 1
ATOM 538 C CA . THR A 1 72 ? -3.920 13.784 11.332 1.00 71.31 72 THR A CA 1
ATOM 539 C C . THR A 1 72 ? -5.332 14.352 11.303 1.00 71.31 72 THR A C 1
ATOM 541 O O . THR A 1 72 ? -5.778 14.848 12.330 1.00 71.31 72 THR A O 1
ATOM 544 N N . ASP A 1 73 ? -6.049 14.233 10.180 1.00 63.94 73 ASP A N 1
ATOM 545 C CA . ASP A 1 73 ? -7.449 14.661 10.006 1.00 63.94 73 ASP A CA 1
ATOM 546 C C . ASP A 1 73 ? -8.425 13.671 10.674 1.00 63.94 73 ASP A C 1
ATOM 548 O O . ASP A 1 73 ? -9.359 13.122 10.089 1.00 63.94 73 ASP A O 1
ATOM 552 N N . SER A 1 74 ? -8.114 13.351 11.927 1.00 51.53 74 SER A N 1
ATOM 553 C CA . SER A 1 74 ? -8.956 12.586 12.829 1.00 51.53 74 SER A CA 1
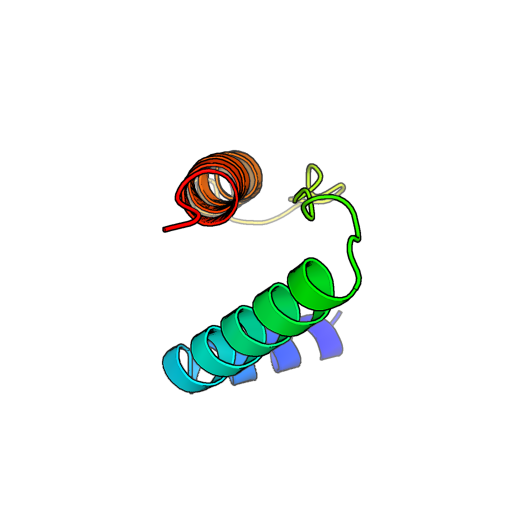ATOM 554 C C . SER A 1 74 ? -10.010 13.530 13.397 1.00 51.53 74 SER A C 1
ATOM 556 O O . SER A 1 74 ? -9.826 14.049 14.495 1.00 51.53 74 SER A O 1
ATOM 558 N N . GLY A 1 75 ? -11.074 13.771 12.630 1.00 44.22 75 GLY A N 1
ATOM 559 C CA . GLY A 1 75 ? -12.362 14.127 13.229 1.00 44.22 75 GLY A CA 1
ATOM 560 C C . GLY A 1 75 ? -12.786 13.085 14.259 1.00 44.22 75 GLY A C 1
ATOM 561 O O . GLY A 1 75 ? -12.495 11.882 14.033 1.00 44.22 75 GLY A O 1
#

Foldseek 3Di:
DVVVVVVVVVCVVCVPVVVVVVVVVQVVCVVVVHDQDAQDQDPPCPDDPPVSSVCSRCVSVVVRVVSVCVNVPPD

Mean predicted aligned error: 8.32 Å

Organism: NCBI:txid1280948

Sequence (75 aa):
MLARVRALHRLLKSPEAAAKRLARSFQRLKAKGRPSPVAGPAPNAFRLNAELGALSTALPGLLNARLISAWTDSG

Solvent-accessible surface area (backbone atoms only — not comparable to full-atom values): 4523 Å² total; per-residue (Å²): 112,68,70,60,54,53,49,49,53,56,40,70,75,39,50,67,64,50,50,53,54,49,53,54,49,50,52,53,39,53,77,67,73,49,78,85,81,74,58,63,81,66,89,74,64,74,89,51,59,73,70,56,32,51,48,57,66,48,45,31,59,56,48,36,56,51,45,51,50,65,64,69,65,66,124

Radius of gyration: 14.45 Å; Cα contacts (8 Å, |Δi|>4): 27; chains: 1; bounding box: 27×27×37 Å

Secondary structure (DSSP, 8-state):
-HHHHHHHHHHHHSHHHHHHHHHHHHHHHHHTTPPPP-----TT-TT--HHHHHHHHHHHHHHHHHHHHHHH---

=== Feature glossary ===
Each block in this record encodes a different view of the same protein. In brief:

Predicted aligned error. PAE(i, j) answers: if I align the predicted and true structures on residue i, how far off (in Å) do I expect residue j to be? A block-diagonal PAE matrix with low values on the blocks and high values off-diagonal is the signature of a multi-domain protein with confidently predicted domains but uncertain inter-domain orientation.

Con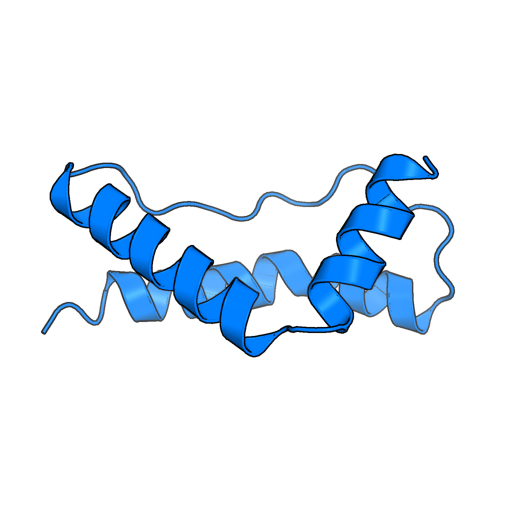tact-map, Ramachandran, and PAE plots. Plot images: a contact map (which residues are close in 3D, as an N×N binary image), a Ramachandran scatter (backbone torsion angles, revealing secondary-structure composition at a glance), and — for AlphaFold structures — a PAE heatmap (pairwise prediction confidence).

Backbone torsions (φ/ψ). φ (phi) and ψ (psi) are the two rotatable backbone dihedrals per residue: φ is the C(i-1)–N–Cα–C torsion, ψ is the N–Cα–C–N(i+1) torsion, both in degrees on (−180°, 180°]. α-helical residues cluster near (−60°, −45°); β-strand residues near (−120°, +130°). A Ramachandran plot is simply a scatter of (φ, ψ) for every residue.

Foldseek 3Di. A 3Di character summarizes, for each residue, the relative orientation of the Cα frame of its nearest spatial neighbor. Because it encodes fold topology rather than chemistry, 3Di alignments detect remote structural similarity that sequence alignment misses.

Radius of gyration, Cα contacts, bounding box. Three whole-structure scalars: the radius of gyration (RMS distance of Cα from centroid, in Å), the count of Cα–Cα contacts (pairs closer than 8 Å and separated by more than four residues in sequence — i.e. tertiary, not local, contacts), and the bounding-box dimensions. Together they distinguish compact globular folds from extended fibres or disordered chains.

Sequence. Sequence gives the chain of amino acids in standard one-letter code (A=alanine, C=cysteine, …, Y=tyrosine), read N→C. It is the only feature that is directly encoded by the gene; all structural features are derived from the folded form of this sequence.

mmCIF coordinates. Atomic coordinates in PDBx/mmCIF format — the same representation the Protein Data Bank distributes. Each line of the _atom_site loop places one backbone atom in Cartesian space (units: ångströms, origin: arbitrary).

Secondary structure (3-state, P-SEA). Three-state secondary structure (P-SEA) collapses the eight DSSP classes into helix (a), strand (b), and coil (c). P-SEA assigns these from Cα geometry alone — distances and angles — without requiring backbone oxygens, so it works on any Cα trace.

InterPro / GO / CATH / organism. Functional annotations link the protein to curated databases. InterPro entries identify conserved domains and families by matching the sequence against member-database signatures (Pfam, PROSITE, CDD, …). Gene Ontology (GO) terms describe molecular function, biological process, and cellular component in a controlled vocabulary. CATH places the structure in a hierarchical fold classification (Class/Architecture/Topology/Homologous-superfamily). The organism is the source species.

B-factor. B-factor (Debye–Waller factor) reflects atomic displacement in the crystal lattice. It is an experimental observable (units Å²), not a prediction; low values mean the atom is pinned down, high values mean it moves or is heterogeneous across the crystal.

Rendered structure 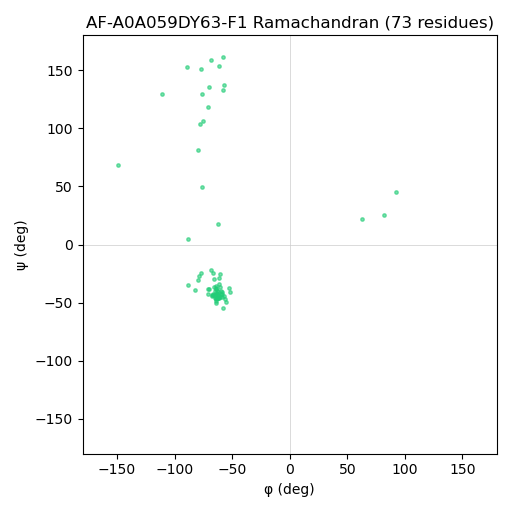images. Structure images are PyMOL renders from six orthogonal camera directions. Cartoon representation draws helices as coils and strands as arrows; sticks shows the backbone as bonds; surface shows the solvent-excluded envelope. Rainbow coloring maps sequence position to hue (blue→red, N→C); chain coloring assigns a distinct color per polypeptide.

Solvent-accessible surface area. Solvent-accessible surface area (SASA) is the area in Å² traced out by the centre of a 1.4 Å probe sphere (a water molecule) rolled over the protein's van der Waals surface (Shrake–Rupley / Lee–Richards construction). Buried residues have near-zero SASA; fully exposed residues can exceed 200 Å². The total SASA scales roughly with the number of surface residues.

Secondary structure (8-state, DSSP). The SS8 string is DSSP's per-residue secondary-structure call. α-helix (H) means an i→i+4 H-bond ladder; β-strand (E) means the residue participates in a β-sheet; 3₁₀ (G) and π (I) are tighter and wider helices; T/S are turns/bends; '-' is loop.

pLDDT. For AlphaFold models, the B-factor field carries pLDDT — the model's own estimate of local accuracy on a 0–100 scale. Regions with pLDDT<50 should be treated as essentially unmodeled; they often correspond to intrinsically disordered segments.

Nearest PDB structures. Nearest PDB neighbors are the top structural matches found by Foldseek when se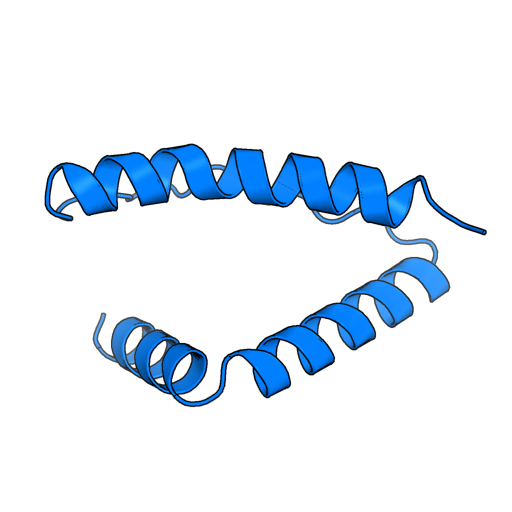arching this structure against the entire Protein Data Bank. Each hit reports a TM-score (0 to 1; >0.5 almost always implies the same fold) and an E-value. These are *structural* homologs — they may share no detectable sequence similarity.